Protein AF-T0LM03-F1 (afdb_monomer)

Mean predicted aligned error: 2.16 Å

pLDDT: mean 97.06, std 3.21, range [74.88, 98.75]

Radius of gyration: 11.6 Å; Cα contacts (8 Å, |Δi|>4): 146; chains: 1; bounding box: 26×26×29 Å

Nearest PDB structures (foldseek):
  6scs-assembly1_B  TM=6.206E-01  e=4.878E-03  Corynebacterium glutamicum ATCC 13032
  6scq-assembly1_A  TM=6.382E-01  e=8.360E-03  Corynebacterium glutamicum ATCC 13032
  4rfq-assembly1_A-2  TM=5.685E-01  e=1.850E-01  Homo sapiens
  2b3z-assembly1_D  TM=4.161E-01  e=1.953E+00  Bacillus subtilis
  8wjn-assembly1_G  TM=3.060E-01  e=2.556E+00  Saccharomyces cerevisiae S288C

Foldseek 3Di:
DEAEDFALVRLLVCCVVCVVVAFAFDKYKYQACDDDPPSCRGNVVSVVVSCVVQVWDKDWDDDDPNGRMTMIGTHDGD

Solvent-accessible surface area (backbone atoms only — not comparable to full-atom values): 4228 Å² total; per-residue (Å²): 86,81,47,78,58,76,40,24,71,51,38,36,48,50,48,71,75,39,49,88,76,61,44,62,72,39,48,41,35,33,50,59,37,39,88,52,98,65,25,74,66,14,37,36,37,29,50,52,50,50,34,63,76,64,62,40,41,69,43,82,73,51,68,43,92,91,49,25,31,37,31,34,31,27,72,38,62,126

Structure (mmCIF, N/CA/C/O backbone):
data_AF-T0LM03-F1
#
_entry.id   AF-T0LM03-F1
#
loop_
_atom_site.group_PDB
_atom_site.id
_atom_site.type_symbol
_atom_site.label_atom_id
_atom_site.label_alt_id
_atom_site.label_comp_id
_atom_site.label_asym_id
_atom_site.label_entity_id
_atom_site.label_seq_id
_atom_site.pdbx_PDB_ins_code
_atom_site.Cartn_x
_atom_site.Cartn_y
_atom_site.Cartn_z
_atom_site.occupancy
_atom_site.B_iso_or_equiv
_atom_site.auth_seq_id
_atom_site.auth_comp_id
_atom_site.auth_asym_id
_atom_site.auth_atom_id
_atom_site.pdbx_PDB_model_num
ATOM 1 N N . M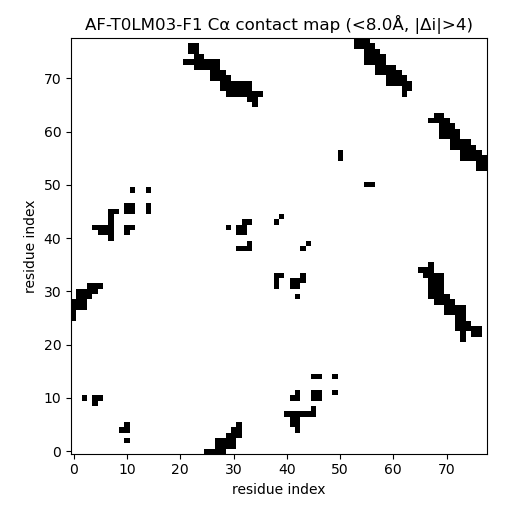ET A 1 1 ? -11.590 0.320 -3.324 1.00 96.62 1 MET A N 1
ATOM 2 C CA . MET A 1 1 ? -10.873 1.495 -3.858 1.00 96.62 1 MET A CA 1
ATOM 3 C C . MET A 1 1 ? -9.832 0.978 -4.827 1.00 96.62 1 MET A C 1
ATOM 5 O O . MET A 1 1 ? -9.087 0.097 -4.426 1.00 96.62 1 MET A O 1
ATOM 9 N N . HIS A 1 2 ? -9.843 1.443 -6.072 1.00 97.69 2 HIS A N 1
ATOM 10 C CA . HIS A 1 2 ? -8.829 1.088 -7.066 1.00 97.69 2 HIS A CA 1
ATOM 11 C C . HIS A 1 2 ? -7.786 2.206 -7.102 1.00 97.69 2 HIS A C 1
ATOM 13 O O . HIS A 1 2 ? -8.176 3.373 -7.170 1.00 97.69 2 HIS A O 1
ATOM 19 N N . ILE A 1 3 ? -6.511 1.857 -6.984 1.00 97.69 3 ILE A N 1
ATOM 20 C CA . ILE A 1 3 ? -5.366 2.755 -7.115 1.00 97.69 3 ILE A CA 1
ATOM 21 C C . ILE A 1 3 ? -4.623 2.306 -8.375 1.00 97.69 3 ILE A C 1
ATOM 23 O O . ILE A 1 3 ? -4.280 1.139 -8.505 1.00 97.69 3 ILE A O 1
ATOM 27 N N . ASP A 1 4 ? -4.504 3.229 -9.317 1.00 95.81 4 ASP A N 1
ATOM 28 C CA . ASP A 1 4 ? -3.894 3.063 -10.637 1.00 95.81 4 ASP A CA 1
ATOM 29 C C . ASP A 1 4 ? -3.317 4.438 -10.974 1.00 95.81 4 ASP A C 1
ATOM 31 O O . ASP A 1 4 ? -3.999 5.314 -11.516 1.00 95.81 4 ASP A O 1
ATOM 35 N N . SER A 1 5 ? -2.188 4.736 -10.335 1.00 93.19 5 SER A N 1
ATOM 36 C CA . SER A 1 5 ? -1.675 6.101 -10.226 1.00 93.19 5 SER A CA 1
ATOM 37 C C . SER A 1 5 ? -0.192 6.244 -10.536 1.00 93.19 5 SER A C 1
ATOM 39 O O . SER A 1 5 ? 0.272 7.389 -10.606 1.00 93.19 5 SER A O 1
ATOM 41 N N . ASP A 1 6 ? 0.500 5.110 -10.685 1.00 90.06 6 ASP A N 1
ATOM 42 C CA . ASP A 1 6 ? 1.922 4.859 -10.970 1.00 90.06 6 ASP A CA 1
ATOM 43 C C . ASP A 1 6 ? 2.900 5.463 -9.944 1.00 90.06 6 ASP A C 1
ATOM 45 O O . ASP A 1 6 ? 3.802 4.832 -9.387 1.00 90.06 6 ASP A O 1
ATOM 49 N N . LEU A 1 7 ? 2.713 6.742 -9.640 1.00 95.94 7 LEU A N 1
ATOM 50 C CA . LEU A 1 7 ? 3.576 7.547 -8.801 1.00 95.94 7 LEU A CA 1
ATOM 51 C C . LEU A 1 7 ? 3.230 7.416 -7.317 1.00 95.94 7 LEU A C 1
ATOM 53 O O . LEU A 1 7 ? 2.087 7.593 -6.885 1.00 95.94 7 LEU A O 1
ATOM 57 N N . TYR A 1 8 ? 4.276 7.315 -6.497 1.00 98.31 8 TYR A N 1
ATOM 58 C CA . TYR A 1 8 ? 4.173 7.414 -5.040 1.00 98.31 8 TYR A CA 1
ATOM 59 C C . TYR A 1 8 ? 3.420 8.661 -4.568 1.00 98.31 8 TYR A C 1
ATOM 61 O O . TYR A 1 8 ? 2.571 8.571 -3.682 1.00 98.31 8 TYR A O 1
ATOM 69 N N . SER A 1 9 ? 3.711 9.834 -5.138 1.00 98.38 9 SER A N 1
ATOM 70 C CA . SER A 1 9 ? 3.093 11.095 -4.709 1.00 98.38 9 SER A CA 1
ATOM 71 C C . SER A 1 9 ? 1.579 11.099 -4.945 1.00 98.38 9 SER A C 1
ATOM 73 O O . SER A 1 9 ? 0.827 11.607 -4.104 1.00 98.38 9 SER A O 1
ATOM 75 N N . SER A 1 10 ? 1.129 10.485 -6.041 1.00 97.94 10 SER A N 1
ATOM 76 C CA . SER A 1 10 ? -0.283 10.298 -6.372 1.00 97.94 10 SER A CA 1
ATOM 77 C C . SER A 1 10 ? -0.951 9.341 -5.382 1.00 97.94 10 SER A C 1
ATOM 79 O O . SER A 1 10 ? -1.927 9.721 -4.728 1.00 97.94 10 SER A O 1
ATOM 81 N N . ALA A 1 11 ? -0.376 8.155 -5.162 1.00 98.38 11 ALA A N 1
ATOM 82 C CA . ALA A 1 11 ? -0.890 7.181 -4.197 1.00 98.38 11 ALA A CA 1
ATOM 83 C C . ALA A 1 11 ? -0.928 7.739 -2.758 1.00 98.38 11 ALA A C 1
ATOM 85 O O . ALA A 1 11 ? -1.938 7.621 -2.058 1.00 98.38 11 ALA A O 1
ATOM 86 N N . LYS A 1 12 ? 0.129 8.434 -2.312 1.00 98.56 12 LYS A N 1
ATOM 87 C CA . LYS A 1 12 ? 0.189 9.086 -0.989 1.00 98.56 12 LYS A CA 1
ATOM 88 C C . LYS A 1 12 ? -0.889 10.162 -0.848 1.00 98.56 12 LYS A C 1
ATOM 90 O O . LYS A 1 12 ? -1.502 10.284 0.214 1.00 98.56 12 LYS A O 1
ATOM 95 N N . THR A 1 13 ? -1.154 10.918 -1.915 1.00 98.56 13 THR A N 1
ATOM 96 C CA . THR A 1 13 ? -2.238 11.912 -1.957 1.00 98.56 13 THR A CA 1
ATOM 97 C C . THR A 1 13 ? -3.599 11.246 -1.781 1.00 98.56 13 THR A C 1
ATOM 99 O O . THR A 1 13 ? -4.384 11.694 -0.944 1.00 98.56 13 THR A O 1
ATOM 102 N N . ILE A 1 14 ? -3.860 10.142 -2.488 1.00 98.31 14 ILE A N 1
ATOM 103 C CA . ILE A 1 14 ? -5.099 9.368 -2.334 1.00 98.31 14 ILE A CA 1
ATOM 104 C C . ILE A 1 14 ? -5.275 8.943 -0.875 1.00 98.31 14 ILE A C 1
ATOM 106 O O . ILE A 1 14 ? -6.312 9.246 -0.282 1.00 98.31 14 ILE A O 1
ATOM 110 N N . PHE A 1 15 ? -4.266 8.322 -0.257 1.00 98.25 15 PHE A N 1
ATOM 111 C CA . PHE A 1 15 ? -4.354 7.893 1.144 1.00 98.25 15 PHE A CA 1
ATOM 112 C C . PHE A 1 15 ? -4.601 9.055 2.105 1.00 98.25 15 PHE A C 1
ATOM 114 O O . PHE A 1 15 ? -5.481 8.959 2.959 1.00 98.25 15 PHE A O 1
ATOM 121 N N . ARG A 1 16 ? -3.905 10.184 1.929 1.00 98.00 16 ARG A N 1
ATOM 122 C CA . ARG A 1 16 ? -4.093 11.384 2.757 1.00 98.00 16 ARG A CA 1
ATOM 123 C C . ARG A 1 16 ? -5.540 11.882 2.750 1.00 98.00 16 ARG A C 1
ATOM 125 O O . ARG A 1 16 ? -6.050 12.286 3.793 1.00 98.00 16 ARG A O 1
ATOM 132 N N . TYR A 1 17 ? -6.196 11.899 1.591 1.00 98.25 17 TYR A N 1
ATOM 133 C CA . TYR A 1 17 ? -7.554 12.446 1.472 1.00 98.25 17 TYR A CA 1
ATOM 134 C C . TYR A 1 17 ? -8.659 11.416 1.714 1.00 98.25 17 TYR A C 1
ATOM 136 O O . TYR A 1 17 ? -9.773 11.802 2.062 1.00 98.25 17 TYR A O 1
ATOM 144 N N . THR A 1 18 ? -8.359 10.125 1.582 1.00 97.38 18 THR A N 1
ATOM 145 C CA . THR A 1 18 ? -9.334 9.038 1.765 1.00 97.38 18 THR A CA 1
ATOM 146 C C . THR A 1 18 ? -9.193 8.305 3.094 1.00 97.38 18 THR A C 1
ATOM 148 O O . THR A 1 18 ? -10.037 7.464 3.400 1.00 97.38 18 THR A O 1
ATOM 151 N N . GLU A 1 19 ? -8.195 8.639 3.925 1.00 96.81 19 GLU A N 1
ATOM 152 C CA . GLU A 1 19 ? -7.940 7.978 5.210 1.00 96.81 19 GLU A CA 1
ATOM 153 C C . GLU A 1 19 ? -9.226 7.800 6.017 1.00 96.81 19 GLU A C 1
ATOM 155 O O . GLU A 1 19 ? -9.509 6.697 6.474 1.00 96.81 19 GLU A O 1
ATOM 160 N N . LYS A 1 20 ? -10.042 8.850 6.167 1.00 96.44 20 LYS A N 1
ATOM 161 C CA . LYS A 1 20 ? -11.280 8.809 6.969 1.00 96.44 20 LYS A CA 1
ATOM 162 C C . LYS A 1 20 ? -12.349 7.864 6.413 1.00 96.44 20 LYS A C 1
ATOM 164 O O . LYS A 1 20 ? -13.202 7.426 7.176 1.00 96.44 20 LYS A O 1
ATOM 169 N N . ASN A 1 21 ?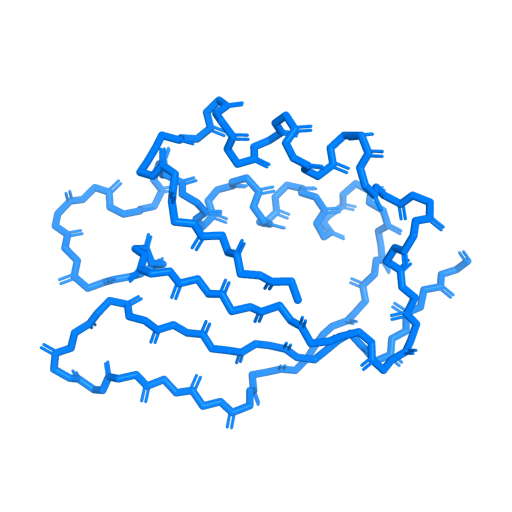 -12.307 7.552 5.121 1.00 97.00 21 ASN A N 1
ATOM 170 C CA . ASN A 1 21 ? -13.256 6.661 4.455 1.00 97.00 21 ASN A CA 1
ATOM 171 C C . ASN A 1 21 ? -12.800 5.195 4.461 1.00 97.00 21 ASN A C 1
ATOM 173 O O . ASN A 1 21 ? -13.623 4.301 4.280 1.00 97.00 21 ASN A O 1
ATOM 177 N N . ILE A 1 22 ? -11.505 4.943 4.666 1.00 97.62 22 ILE A N 1
ATOM 178 C CA . ILE A 1 22 ? -10.952 3.592 4.783 1.00 97.62 22 ILE A CA 1
ATOM 179 C C . ILE A 1 22 ? -11.304 3.042 6.169 1.00 97.62 22 ILE A C 1
ATOM 181 O O . ILE A 1 22 ? -10.934 3.635 7.180 1.00 97.62 22 ILE A O 1
ATOM 185 N N . GLN A 1 23 ? -11.996 1.909 6.226 1.00 97.12 23 GLN A N 1
ATOM 186 C CA . GLN A 1 23 ? -12.452 1.257 7.457 1.00 97.12 23 GLN A CA 1
ATOM 187 C C . GLN A 1 23 ? -12.248 -0.262 7.380 1.00 97.12 23 GLN A C 1
ATOM 189 O O . GLN A 1 23 ? -11.809 -0.789 6.357 1.00 97.12 23 GLN A O 1
ATOM 194 N N . GLU A 1 24 ? -12.544 -0.982 8.462 1.00 98.00 24 GLU A N 1
ATOM 195 C CA . GLU A 1 24 ? -12.548 -2.447 8.429 1.00 98.00 24 GLU A CA 1
ATOM 196 C C . GLU A 1 24 ? -13.491 -2.962 7.327 1.00 98.00 24 GLU A C 1
ATOM 198 O O . GLU A 1 24 ? -14.590 -2.445 7.132 1.00 98.00 24 GLU A O 1
ATOM 203 N N . GLY A 1 25 ? -13.026 -3.943 6.555 1.00 98.25 25 GLY A N 1
ATOM 204 C CA . GLY A 1 25 ? -13.725 -4.466 5.383 1.00 98.25 25 GLY A CA 1
ATOM 205 C C . GLY A 1 25 ? -13.476 -3.687 4.088 1.00 98.25 25 GLY A C 1
ATOM 206 O O . GLY A 1 25 ? -13.865 -4.161 3.021 1.00 98.25 25 GLY A O 1
ATOM 207 N N . THR A 1 26 ? -12.799 -2.530 4.121 1.00 98.38 26 THR A N 1
ATOM 208 C CA . THR A 1 26 ? -12.398 -1.840 2.887 1.00 98.38 26 THR A CA 1
ATOM 209 C C . THR A 1 26 ? -11.432 -2.711 2.086 1.00 98.38 26 THR A C 1
ATOM 211 O O . THR A 1 26 ? -10.379 -3.105 2.585 1.00 98.38 26 THR A O 1
ATOM 214 N N . VAL A 1 27 ? -11.774 -2.961 0.821 1.00 98.62 27 VAL A N 1
ATOM 215 C CA . VAL A 1 27 ? -10.882 -3.591 -0.157 1.00 98.62 27 VAL A CA 1
ATOM 216 C C . VAL A 1 27 ? -10.161 -2.510 -0.957 1.00 98.62 27 VAL A C 1
ATOM 218 O O . VAL A 1 27 ? -10.798 -1.592 -1.493 1.00 98.62 27 VAL A O 1
ATOM 221 N N . ILE A 1 28 ? -8.840 -2.622 -1.037 1.00 98.56 28 ILE A N 1
ATOM 222 C CA . ILE A 1 28 ? -7.970 -1.756 -1.836 1.00 98.56 28 ILE A CA 1
ATOM 223 C C . ILE A 1 28 ? -7.304 -2.630 -2.894 1.00 98.56 28 ILE A C 1
ATOM 225 O O . ILE A 1 28 ? -6.771 -3.687 -2.567 1.00 98.56 28 ILE A O 1
ATOM 229 N N . ILE A 1 29 ? -7.395 -2.203 -4.147 1.00 98.62 29 ILE A N 1
ATOM 230 C CA . ILE A 1 29 ? -6.814 -2.862 -5.315 1.00 98.62 29 ILE A CA 1
ATOM 231 C C . ILE A 1 29 ? -5.795 -1.892 -5.899 1.00 98.62 29 ILE A C 1
ATOM 233 O O . ILE A 1 29 ? -6.090 -0.700 -5.975 1.00 98.62 29 ILE A O 1
ATOM 237 N N . PHE A 1 30 ? -4.634 -2.404 -6.272 1.00 98.56 30 PHE A N 1
ATOM 238 C CA . PHE A 1 30 ? -3.520 -1.666 -6.854 1.00 98.56 30 PHE A CA 1
ATOM 239 C C . PHE A 1 30 ? -3.236 -2.218 -8.248 1.00 98.56 30 PHE A C 1
ATOM 241 O O . PHE A 1 30 ? -3.254 -3.447 -8.390 1.00 98.56 30 PHE A O 1
ATOM 248 N N . ASP A 1 31 ? -2.973 -1.350 -9.228 1.00 97.62 31 ASP A N 1
ATOM 249 C CA . ASP A 1 31 ? -2.547 -1.787 -10.562 1.00 97.62 31 ASP A CA 1
ATOM 250 C C . ASP A 1 31 ? -1.039 -2.084 -10.611 1.00 97.62 31 ASP A C 1
ATOM 252 O O . ASP A 1 31 ? -0.650 -3.164 -11.053 1.00 97.62 31 ASP A O 1
ATOM 256 N N . GLU A 1 32 ? -0.218 -1.212 -10.009 1.00 96.44 32 GLU A N 1
ATOM 257 C CA . GLU A 1 32 ? 1.254 -1.272 -10.038 1.00 96.44 32 GLU A CA 1
ATOM 258 C C . GLU A 1 32 ? 1.869 -1.448 -8.629 1.00 96.44 32 GLU A C 1
ATOM 260 O O . GLU A 1 32 ? 2.613 -0.598 -8.122 1.00 96.44 32 GLU A O 1
ATOM 265 N N . PHE A 1 33 ? 1.566 -2.558 -7.941 1.00 97.56 33 PHE A N 1
ATOM 266 C CA .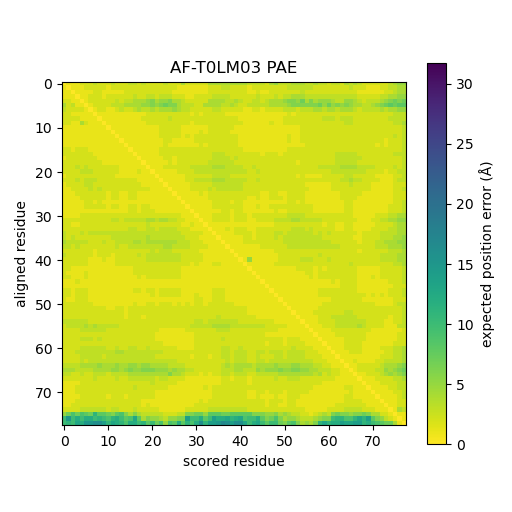 PHE A 1 33 ? 2.014 -2.763 -6.554 1.00 97.56 33 PHE A CA 1
ATOM 267 C C . PHE A 1 33 ? 3.377 -3.442 -6.412 1.00 97.56 33 PHE A C 1
ATOM 269 O O . PHE A 1 33 ? 4.087 -3.156 -5.452 1.00 97.56 33 PHE A O 1
ATOM 276 N N . PHE A 1 34 ? 3.723 -4.394 -7.282 1.00 97.12 34 PHE A N 1
ATOM 277 C CA . PHE A 1 34 ? 4.973 -5.165 -7.197 1.00 97.12 34 PHE A CA 1
ATOM 278 C C . PHE A 1 34 ? 5.401 -5.701 -8.574 1.00 97.12 34 PHE A C 1
ATOM 280 O O . PHE A 1 34 ? 4.696 -5.506 -9.547 1.00 97.12 34 PHE A O 1
ATOM 287 N N . ASN A 1 35 ? 6.520 -6.432 -8.651 1.00 95.69 35 ASN A N 1
ATOM 288 C CA . ASN A 1 35 ? 6.941 -7.217 -9.832 1.00 95.69 35 ASN A CA 1
ATOM 289 C C . ASN A 1 35 ? 7.525 -6.447 -11.036 1.00 95.69 35 ASN A C 1
ATOM 291 O O . ASN A 1 35 ? 7.692 -7.032 -12.104 1.00 95.69 35 ASN A O 1
ATOM 295 N N . TYR A 1 36 ? 7.927 -5.189 -10.861 1.00 95.50 36 TYR A N 1
ATOM 296 C CA . TYR A 1 36 ? 8.670 -4.415 -11.865 1.00 95.50 36 TYR A CA 1
ATOM 297 C C . TYR A 1 36 ? 9.839 -3.659 -11.222 1.00 95.50 36 TYR A C 1
ATOM 299 O O . TYR A 1 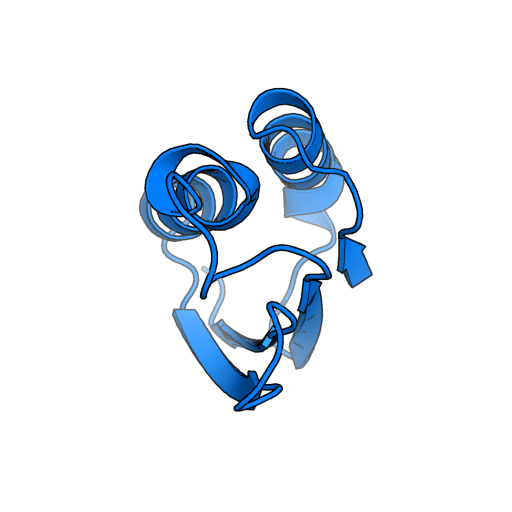36 ? 9.764 -3.325 -10.045 1.00 95.50 36 TYR A O 1
ATOM 307 N N . PRO A 1 37 ? 10.948 -3.368 -11.923 1.00 97.31 37 PRO A N 1
ATOM 308 C CA . PRO A 1 37 ? 12.088 -2.685 -11.310 1.00 97.31 37 PRO A CA 1
ATOM 309 C C . PRO A 1 37 ? 11.713 -1.339 -10.667 1.00 97.31 37 PRO A C 1
ATOM 311 O O . PRO A 1 37 ? 11.253 -0.428 -11.348 1.00 97.31 37 PRO A O 1
ATOM 314 N N . GLY A 1 38 ? 11.969 -1.197 -9.363 1.00 96.62 38 GLY A N 1
ATOM 315 C CA . GLY A 1 38 ? 11.734 0.045 -8.622 1.00 96.62 38 GLY A CA 1
ATOM 316 C C . GLY A 1 38 ? 10.342 0.197 -8.005 1.00 96.62 38 GLY A C 1
ATOM 317 O O . GLY A 1 38 ? 10.090 1.246 -7.405 1.00 96.62 38 GLY A O 1
ATOM 318 N N . TRP A 1 39 ? 9.484 -0.828 -8.092 1.00 96.56 39 TRP A N 1
ATOM 319 C CA . TRP A 1 39 ? 8.150 -0.885 -7.474 1.00 96.56 39 TRP A CA 1
ATOM 320 C C . TRP A 1 39 ? 8.129 -0.484 -5.997 1.00 96.56 39 TRP A C 1
ATOM 322 O O . TRP A 1 39 ? 7.166 0.106 -5.505 1.00 96.56 39 TRP A O 1
ATOM 332 N N . GLU A 1 40 ? 9.231 -0.727 -5.283 1.00 97.69 40 GLU A N 1
ATOM 333 C CA . GLU A 1 40 ? 9.372 -0.389 -3.874 1.00 97.69 40 GLU A CA 1
ATOM 334 C C . GLU A 1 40 ? 9.285 1.115 -3.596 1.00 97.69 40 GLU A C 1
ATOM 336 O O . GLU A 1 40 ? 9.135 1.486 -2.435 1.00 97.69 40 GLU A O 1
ATOM 341 N N . ASN A 1 41 ? 9.399 1.964 -4.625 1.00 98.00 41 ASN A N 1
ATOM 342 C CA . ASN A 1 41 ? 9.347 3.423 -4.531 1.00 98.00 41 ASN A CA 1
ATOM 343 C C . ASN A 1 41 ? 8.008 4.021 -4.991 1.00 98.00 41 ASN A C 1
ATOM 345 O O . ASN A 1 41 ? 7.878 5.242 -4.957 1.00 98.00 41 ASN A O 1
ATOM 349 N N . GLY A 1 42 ? 7.055 3.201 -5.449 1.00 97.62 42 GLY A N 1
ATOM 350 C CA . GLY A 1 42 ? 5.762 3.625 -5.996 1.00 97.62 42 GLY A CA 1
ATOM 351 C C . GLY A 1 42 ? 4.604 3.455 -5.009 1.00 97.62 42 GLY A C 1
ATOM 352 O O . GLY A 1 42 ? 4.686 3.842 -3.836 1.00 97.62 42 GLY A O 1
ATOM 353 N N . GLU A 1 43 ? 3.511 2.849 -5.480 1.00 98.25 43 GLU A N 1
ATOM 354 C CA . GLU A 1 43 ? 2.291 2.618 -4.694 1.00 98.25 43 GLU A CA 1
ATOM 355 C C . GLU A 1 43 ? 2.548 1.775 -3.437 1.00 98.25 43 GLU A C 1
ATOM 357 O O . GLU A 1 43 ? 1.975 2.048 -2.374 1.00 98.25 43 GLU A O 1
ATOM 362 N N .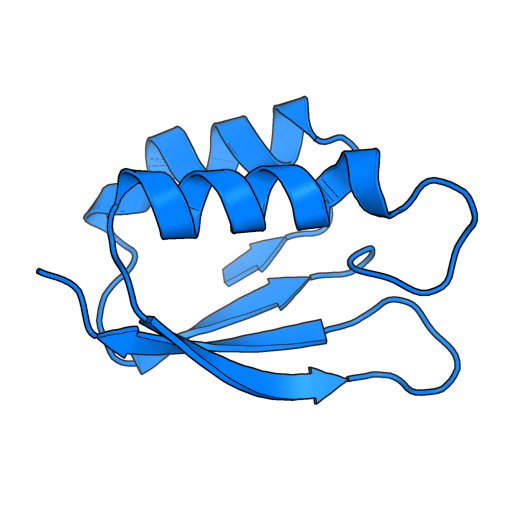 PHE A 1 44 ? 3.475 0.813 -3.517 1.00 98.25 44 PHE A N 1
ATOM 363 C CA . PHE A 1 44 ? 3.901 0.018 -2.367 1.00 98.25 44 PHE A CA 1
ATOM 364 C C . PHE A 1 44 ? 4.423 0.884 -1.220 1.00 98.25 44 PHE A C 1
ATOM 366 O O . PHE A 1 44 ? 4.020 0.683 -0.071 1.00 98.25 44 PHE A O 1
ATOM 373 N N . LEU A 1 45 ? 5.302 1.852 -1.503 1.00 98.50 45 LEU A N 1
ATOM 374 C CA . LEU A 1 45 ? 5.862 2.723 -0.470 1.00 98.50 45 LEU A CA 1
ATOM 375 C C . LEU A 1 45 ? 4.768 3.567 0.175 1.00 98.50 45 LEU A C 1
ATOM 377 O O . LEU A 1 45 ? 4.686 3.633 1.402 1.00 98.50 45 LEU A O 1
ATOM 381 N N . ALA A 1 46 ? 3.896 4.157 -0.645 1.00 98.56 46 ALA A N 1
ATOM 382 C CA . ALA A 1 46 ? 2.784 4.969 -0.167 1.00 98.56 46 ALA A CA 1
ATOM 383 C C . ALA A 1 46 ? 1.863 4.161 0.758 1.00 98.56 46 ALA A C 1
ATOM 385 O O . ALA A 1 46 ? 1.504 4.632 1.841 1.00 98.56 46 ALA A O 1
ATOM 386 N N . PHE A 1 47 ? 1.530 2.9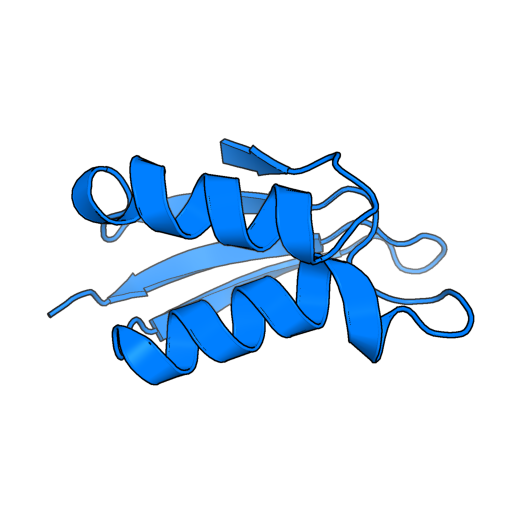24 0.377 1.00 98.44 47 PHE A N 1
ATOM 387 C CA . PHE A 1 47 ? 0.705 2.040 1.194 1.00 98.44 47 PHE A CA 1
ATOM 388 C C . PHE A 1 47 ? 1.425 1.566 2.466 1.00 98.44 47 PHE A C 1
ATOM 390 O O . PHE A 1 47 ? 0.833 1.535 3.549 1.00 98.44 47 PHE A O 1
ATOM 397 N N . LYS A 1 48 ? 2.717 1.237 2.380 1.00 98.38 48 LYS A N 1
ATOM 398 C CA . LYS A 1 48 ? 3.534 0.841 3.534 1.00 98.38 48 LYS A CA 1
ATOM 399 C C . LYS A 1 48 ? 3.619 1.962 4.570 1.00 98.38 48 LYS A C 1
ATOM 401 O O . LY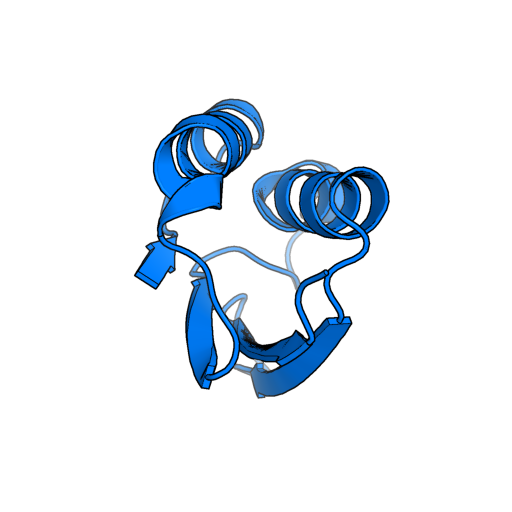S A 1 48 ? 3.421 1.711 5.756 1.00 98.38 48 LYS A O 1
ATOM 406 N N . GLU A 1 49 ? 3.866 3.195 4.140 1.00 98.56 49 GLU A N 1
ATOM 407 C CA . GLU A 1 49 ? 3.866 4.354 5.034 1.00 98.56 49 GLU A CA 1
ATOM 408 C C . GLU A 1 49 ? 2.482 4.606 5.629 1.00 98.56 49 GLU A C 1
ATOM 410 O O . GLU A 1 49 ? 2.363 4.778 6.837 1.00 98.56 49 GLU A O 1
ATOM 415 N N . PHE A 1 50 ? 1.428 4.565 4.808 1.00 98.06 50 PHE A N 1
ATOM 416 C CA . PHE A 1 50 ? 0.052 4.742 5.269 1.00 98.06 50 PHE A CA 1
ATOM 417 C C . PHE A 1 50 ? -0.325 3.731 6.361 1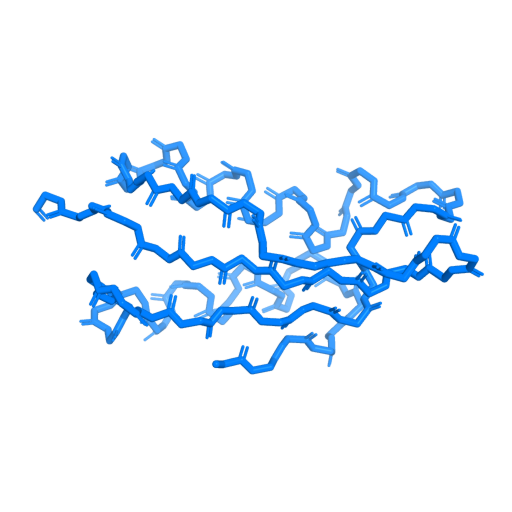.00 98.06 50 PHE A C 1
ATOM 419 O O . PHE A 1 50 ? -0.874 4.106 7.401 1.00 98.06 50 PHE A O 1
ATOM 426 N N . THR A 1 51 ? 0.005 2.452 6.163 1.00 98.00 51 THR A N 1
ATOM 427 C CA . THR A 1 51 ? -0.276 1.393 7.146 1.00 98.00 51 THR A CA 1
ATOM 428 C C . THR A 1 51 ? 0.538 1.556 8.429 1.00 98.00 51 THR A C 1
ATOM 430 O O . THR A 1 51 ? 0.010 1.342 9.523 1.00 98.00 51 THR A O 1
ATOM 433 N N . TYR A 1 52 ? 1.791 2.006 8.319 1.00 97.62 52 TYR A N 1
ATOM 434 C CA . TYR A 1 52 ? 2.646 2.320 9.462 1.00 97.62 52 TYR A CA 1
ATOM 435 C C . TYR A 1 52 ? 2.130 3.520 10.276 1.00 97.62 52 TYR A C 1
ATOM 437 O O . TYR A 1 52 ? 1.998 3.426 11.498 1.00 97.62 52 TYR A O 1
ATOM 445 N N . GLU A 1 53 ? 1.795 4.627 9.610 1.00 97.38 53 GLU A N 1
ATOM 446 C CA . GLU A 1 53 ? 1.339 5.879 10.230 1.00 97.38 53 GLU A CA 1
ATOM 447 C C . GLU A 1 53 ? -0.008 5.705 10.947 1.00 97.38 53 GLU A C 1
ATOM 449 O O . GLU A 1 53 ? -0.175 6.131 12.092 1.00 97.38 53 GLU A O 1
ATOM 454 N N . THR A 1 54 ? -0.961 5.028 10.303 1.00 96.50 54 THR A N 1
ATOM 455 C CA . THR A 1 54 ? -2.333 4.876 10.819 1.00 96.50 54 THR A CA 1
ATOM 456 C C . THR A 1 54 ? -2.532 3.633 11.688 1.00 96.50 54 THR A C 1
ATOM 458 O O . THR A 1 54 ? -3.569 3.485 12.337 1.00 96.50 54 THR A O 1
ATOM 461 N N . LYS A 1 55 ? -1.540 2.731 11.740 1.00 96.81 55 LYS A N 1
ATOM 462 C CA . LYS A 1 55 ? -1.583 1.461 12.492 1.00 96.81 55 LYS A CA 1
ATOM 463 C C . LYS A 1 55 ? -2.747 0.543 12.096 1.00 96.81 55 LYS A C 1
ATOM 465 O O . LYS A 1 55 ? -3.155 -0.321 12.880 1.00 96.81 55 LYS A O 1
ATOM 470 N N . ILE A 1 56 ? -3.289 0.724 10.895 1.00 96.94 56 ILE A N 1
ATOM 471 C CA . ILE A 1 56 ? -4.245 -0.207 10.294 1.00 96.94 56 ILE A CA 1
ATOM 472 C C . ILE A 1 56 ? -3.577 -1.548 10.014 1.00 96.94 56 ILE A C 1
ATOM 474 O O . ILE A 1 56 ? -2.395 -1.633 9.679 1.00 96.94 56 ILE A O 1
ATOM 478 N N . LYS A 1 5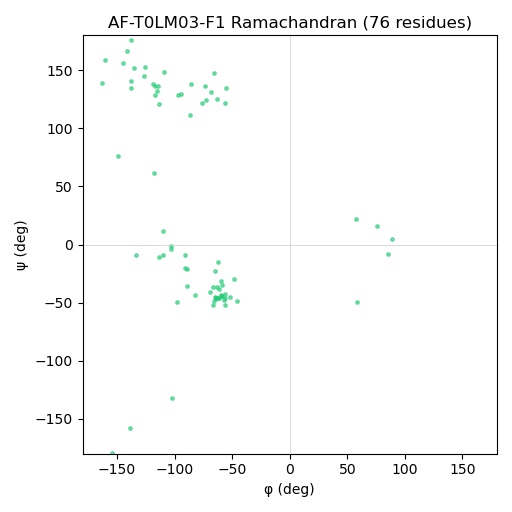7 ? -4.368 -2.611 10.129 1.00 98.00 57 LYS A N 1
ATOM 479 C CA . LYS A 1 57 ? -3.956 -3.956 9.728 1.00 98.00 57 LYS A CA 1
ATOM 480 C C . LYS A 1 57 ? -4.712 -4.354 8.478 1.00 98.00 57 LYS A C 1
ATOM 482 O O . LYS A 1 57 ? -5.866 -3.970 8.292 1.00 98.00 57 LYS A O 1
ATOM 487 N N . PHE A 1 58 ? -4.069 -5.163 7.654 1.00 98.44 58 PHE A N 1
ATOM 488 C CA . PHE A 1 58 ? -4.644 -5.662 6.420 1.00 98.44 58 PHE A CA 1
ATOM 489 C C . PHE A 1 58 ? -4.242 -7.118 6.185 1.00 98.44 58 PHE A C 1
ATOM 491 O O . PHE A 1 58 ? -3.334 -7.645 6.831 1.00 98.44 58 PHE A O 1
ATOM 498 N N . LYS A 1 59 ? -4.931 -7.764 5.246 1.00 98.56 59 LYS A N 1
ATOM 499 C CA . LYS A 1 59 ? -4.575 -9.073 4.695 1.00 98.56 59 LYS A CA 1
ATOM 500 C C . LYS A 1 59 ? -4.513 -8.984 3.179 1.00 98.56 59 LYS A C 1
ATOM 502 O O . LYS A 1 59 ? -5.324 -8.284 2.577 1.00 98.56 59 LYS A O 1
ATOM 507 N N . TYR A 1 60 ? -3.594 -9.728 2.577 1.00 98.25 60 TYR A N 1
ATOM 508 C CA . TYR A 1 60 ? -3.599 -9.965 1.137 1.00 98.25 60 TYR A CA 1
ATOM 509 C C . TYR A 1 60 ? -4.806 -10.835 0.769 1.00 98.25 60 TYR A C 1
ATOM 511 O O . TYR A 1 60 ? -5.057 -11.845 1.428 1.00 98.25 60 TYR A O 1
ATOM 519 N N . LEU A 1 61 ? -5.564 -10.421 -0.245 1.00 98.25 61 LEU A N 1
ATOM 520 C CA . LEU A 1 61 ? -6.709 -11.168 -0.770 1.00 98.25 61 LEU A CA 1
ATOM 521 C C . LEU A 1 61 ? -6.328 -11.975 -2.009 1.00 98.25 61 LEU A C 1
ATOM 523 O O . LEU A 1 61 ? -6.633 -13.160 -2.097 1.00 98.25 61 LEU A O 1
ATOM 527 N N . SER A 1 62 ? -5.676 -11.324 -2.965 1.00 98.12 62 SER A N 1
ATOM 528 C CA . SER A 1 62 ? -5.262 -11.916 -4.234 1.00 98.12 62 SER A CA 1
ATOM 529 C C . SER A 1 62 ? -4.161 -11.070 -4.860 1.00 98.12 62 SER A C 1
ATOM 531 O O . SER A 1 62 ? -4.018 -9.894 -4.532 1.00 98.12 62 SER A O 1
ATOM 533 N N . TYR A 1 63 ? -3.391 -11.670 -5.761 1.00 98.19 63 TYR A N 1
ATOM 534 C CA . TYR A 1 63 ? -2.367 -10.994 -6.550 1.00 98.19 63 TYR A CA 1
ATOM 535 C C . TYR A 1 63 ? -2.303 -11.609 -7.946 1.00 98.19 63 TYR A C 1
ATOM 537 O O . TYR A 1 63 ? -2.682 -12.770 -8.135 1.00 98.19 63 TYR A O 1
ATOM 545 N N . ASN A 1 64 ? -1.810 -10.845 -8.913 1.00 97.69 64 ASN A N 1
ATOM 546 C CA . ASN A 1 64 ? -1.476 -11.367 -10.228 1.00 97.69 64 ASN A CA 1
ATOM 547 C C . ASN A 1 64 ? -0.041 -11.908 -10.216 1.00 97.69 64 ASN A C 1
ATOM 549 O O . ASN A 1 64 ? 0.908 -11.143 -10.123 1.00 97.69 64 ASN A O 1
ATOM 553 N N . GLN A 1 65 ? 0.137 -13.227 -10.324 1.00 95.94 65 GLN A N 1
ATOM 554 C CA . GLN A 1 65 ? 1.467 -13.850 -10.262 1.00 95.94 65 GLN A CA 1
ATOM 555 C C . GLN A 1 65 ? 2.431 -13.360 -11.355 1.00 95.94 65 GLN A C 1
ATOM 557 O O . GLN A 1 65 ? 3.636 -13.313 -11.122 1.00 95.94 65 GLN A O 1
ATOM 562 N N . ASN A 1 66 ? 1.906 -13.009 -12.529 1.00 96.88 66 ASN A N 1
ATOM 563 C CA . ASN A 1 66 ? 2.697 -12.603 -13.693 1.00 96.88 66 ASN A CA 1
ATOM 564 C C . ASN A 1 66 ? 2.548 -11.109 -14.007 1.00 96.88 66 ASN A C 1
ATOM 566 O O . ASN A 1 66 ? 2.927 -10.676 -15.090 1.00 96.88 66 ASN A O 1
ATOM 570 N N . GLY A 1 67 ? 1.953 -10.348 -13.093 1.00 96.88 67 GLY A N 1
ATOM 571 C CA . GLY A 1 67 ? 1.752 -8.915 -13.234 1.00 96.88 67 GLY A CA 1
ATOM 572 C C . GLY A 1 67 ? 2.034 -8.215 -11.920 1.00 96.88 67 GLY A C 1
ATOM 573 O O . GLY A 1 67 ? 2.738 -8.749 -11.061 1.00 96.88 67 GLY A O 1
ATOM 574 N N . GLU A 1 68 ? 1.471 -7.027 -11.794 1.00 97.88 68 GLU A N 1
ATOM 575 C CA . GLU A 1 68 ? 1.832 -6.067 -10.752 1.00 97.88 68 GLU A CA 1
ATOM 576 C C . GLU A 1 68 ? 0.676 -5.840 -9.767 1.00 97.88 68 GLU A C 1
ATOM 578 O O . GLU A 1 68 ? 0.857 -5.292 -8.676 1.00 97.88 68 GLU A O 1
ATOM 583 N N . GLN A 1 69 ? -0.508 -6.353 -10.122 1.00 98.38 69 GLN A N 1
ATOM 584 C CA . GLN A 1 69 ? -1.759 -6.118 -9.421 1.00 98.38 69 GLN A CA 1
ATOM 585 C C . GLN A 1 69 ? -1.837 -6.865 -8.091 1.00 98.38 69 GLN A C 1
ATOM 587 O O . GLN A 1 69 ? -1.583 -8.074 -8.006 1.00 98.38 69 GLN A O 1
ATOM 592 N N . LEU A 1 70 ? -2.329 -6.172 -7.065 1.00 98.38 70 LEU A N 1
ATOM 593 C CA . LEU A 1 70 ? -2.572 -6.727 -5.736 1.00 98.38 70 LEU A CA 1
ATOM 594 C C . LEU A 1 70 ? -3.905 -6.232 -5.171 1.00 98.38 70 LEU A C 1
ATOM 596 O O . LEU A 1 70 ? -4.231 -5.053 -5.268 1.00 98.38 70 LEU A O 1
ATOM 600 N N . ALA A 1 71 ? -4.639 -7.109 -4.486 1.00 98.69 71 ALA A N 1
ATOM 601 C CA . ALA A 1 71 ? -5.764 -6.728 -3.643 1.00 98.69 71 ALA A CA 1
ATOM 602 C C . ALA A 1 71 ? -5.484 -7.023 -2.164 1.00 98.69 71 ALA A C 1
ATOM 604 O O . ALA A 1 71 ? -5.021 -8.106 -1.792 1.00 98.69 71 ALA A O 1
ATOM 605 N N . VAL A 1 72 ? -5.842 -6.076 -1.298 1.00 98.75 72 VAL A N 1
ATOM 606 C CA . VAL A 1 72 ? -5.809 -6.218 0.162 1.00 98.75 72 VAL A CA 1
ATOM 607 C C . VAL A 1 72 ? -7.164 -5.881 0.769 1.00 98.75 72 VAL A C 1
ATOM 609 O O . VAL A 1 72 ? -7.921 -5.074 0.232 1.00 98.75 72 VAL A O 1
ATOM 612 N N . ILE A 1 73 ? -7.454 -6.466 1.927 1.00 98.75 73 ILE A N 1
ATOM 613 C CA . ILE A 1 73 ? -8.590 -6.093 2.771 1.00 98.75 73 ILE A CA 1
ATOM 614 C C . ILE A 1 73 ? -8.093 -5.526 4.092 1.00 98.75 73 ILE A C 1
ATOM 616 O O . ILE A 1 73 ? -7.240 -6.125 4.749 1.00 98.75 73 ILE A O 1
ATOM 620 N N . ILE A 1 74 ? -8.636 -4.382 4.500 1.00 98.50 74 ILE A N 1
ATOM 621 C CA . ILE A 1 74 ? -8.388 -3.811 5.823 1.00 98.50 74 ILE A CA 1
ATOM 622 C C . ILE A 1 74 ? -9.134 -4.648 6.862 1.00 98.50 74 ILE A C 1
ATOM 624 O O . ILE A 1 74 ? -10.344 -4.831 6.773 1.00 98.50 74 ILE A O 1
ATOM 628 N N . THR A 1 75 ? -8.415 -5.159 7.858 1.00 97.94 75 THR A N 1
ATOM 629 C CA . THR A 1 75 ? -8.968 -6.037 8.905 1.00 97.94 75 THR A CA 1
ATOM 630 C C . THR A 1 75 ? -9.044 -5.378 10.271 1.00 97.94 75 THR A C 1
ATOM 632 O O . THR A 1 75 ? -9.538 -5.986 11.209 1.00 97.94 75 THR A O 1
ATOM 635 N N . TYR A 1 76 ? -8.454 -4.196 10.426 1.00 93.75 76 TYR A N 1
ATOM 636 C CA . TYR A 1 76 ? -8.534 -3.429 11.660 1.00 93.75 76 TYR A CA 1
ATOM 637 C C . TYR A 1 76 ? -8.139 -1.983 11.401 1.00 93.75 76 TYR A C 1
ATOM 639 O O . TYR A 1 76 ? -7.136 -1.724 10.729 1.00 93.75 76 TYR A O 1
ATOM 647 N N . LYS A 1 77 ? -8.875 -1.066 12.024 1.00 84.69 77 LYS A N 1
ATOM 648 C CA . LYS A 1 77 ? -8.524 0.343 12.141 1.00 84.69 77 LYS A CA 1
ATOM 649 C C . LYS A 1 77 ? -8.839 0.816 13.557 1.00 84.69 77 LYS A C 1
ATOM 651 O O . LYS A 1 77 ? -9.881 0.453 14.091 1.00 84.69 77 LYS A O 1
ATOM 656 N N . LYS A 1 78 ? -7.902 1.549 14.165 1.00 74.88 78 LYS A N 1
ATOM 657 C CA . LYS A 1 78 ? -8.079 2.119 15.505 1.00 74.88 78 LYS A CA 1
ATOM 658 C C . LYS A 1 78 ? -9.030 3.312 15.473 1.00 74.88 78 LYS A C 1
ATOM 660 O O . LYS A 1 78 ? -9.002 4.042 14.458 1.00 74.88 78 LYS A O 1
#

Secondary structure (DSSP, 8-state):
-EE---SHHHHHHHHHHHGGG--TT-EEEESSSSSSTTGGGTHHHHHHHHHHHH--EEEEEEE-TTSS-EEEEEEE--

Sequence (78 aa):
MHIDSDLYSSAKTIFRYTEKNIQEGTVIIFDEFFNYPGWENGEFLAFKEFTYETKIKFKYLSYNQNGEQLAVIITYKK